Protein AF-A0A356QRN6-F1 (afdb_monomer)

Mean predicted aligned error: 5.05 Å

Structure (mmCIF, N/CA/C/O backbone):
data_AF-A0A356QRN6-F1
#
_entry.id   AF-A0A356QRN6-F1
#
loop_
_atom_site.group_PDB
_atom_site.id
_atom_site.type_symbol
_atom_site.label_atom_id
_atom_site.label_alt_id
_atom_site.label_comp_id
_atom_site.label_asym_id
_atom_site.label_entity_id
_atom_site.label_seq_id
_atom_site.pdbx_PDB_ins_code
_atom_site.Cartn_x
_atom_site.Cartn_y
_atom_site.Cartn_z
_atom_site.occupancy
_atom_site.B_iso_or_equiv
_atom_site.auth_seq_id
_atom_site.auth_comp_id
_atom_site.auth_asym_id
_atom_site.auth_atom_id
_atom_site.pdbx_PDB_model_num
ATOM 1 N N . PRO A 1 1 ? -21.568 10.789 28.046 1.00 86.19 1 PRO A N 1
ATOM 2 C CA . PRO A 1 1 ? -20.569 9.789 27.615 1.00 86.19 1 PRO A CA 1
ATOM 3 C C . PRO A 1 1 ? -20.318 9.972 26.121 1.00 86.19 1 PRO A C 1
ATOM 5 O O . PRO A 1 1 ? -21.245 10.396 25.433 1.00 86.19 1 PRO A O 1
ATOM 8 N N . GLU A 1 2 ? -19.099 9.725 25.653 1.00 78.06 2 GLU A N 1
ATOM 9 C CA . GLU A 1 2 ? -18.840 9.494 24.225 1.00 78.06 2 GLU A CA 1
ATOM 10 C C . GLU A 1 2 ? -19.617 8.238 23.797 1.00 78.06 2 GLU A C 1
ATOM 12 O O . GLU A 1 2 ? -19.832 7.351 24.628 1.00 78.06 2 GLU A O 1
ATOM 17 N N . ASP A 1 3 ? -20.166 8.237 22.582 1.00 87.19 3 ASP A N 1
ATOM 18 C CA . ASP A 1 3 ? -21.052 7.175 22.077 1.00 87.19 3 ASP A CA 1
ATOM 19 C C . ASP A 1 3 ? -22.287 6.856 22.933 1.00 87.19 3 ASP A C 1
ATOM 21 O O . ASP A 1 3 ? -22.761 5.722 23.023 1.00 87.19 3 ASP A O 1
ATOM 25 N N . ASP A 1 4 ? -22.871 7.873 23.570 1.00 92.19 4 ASP A N 1
ATOM 26 C CA . ASP A 1 4 ? -24.126 7.681 24.291 1.00 92.19 4 ASP A CA 1
ATOM 27 C C . ASP A 1 4 ? -25.276 7.361 23.321 1.00 92.19 4 ASP A C 1
ATOM 29 O O . ASP A 1 4 ? -25.608 8.164 22.448 1.00 92.19 4 ASP A O 1
ATOM 33 N N . ALA A 1 5 ? -25.955 6.230 23.531 1.00 88.19 5 ALA A N 1
ATOM 34 C CA . ALA A 1 5 ? -27.089 5.785 22.715 1.00 88.19 5 ALA A CA 1
ATOM 35 C C . ALA A 1 5 ? -28.264 6.786 22.656 1.00 88.19 5 ALA A C 1
ATOM 37 O O . ALA A 1 5 ? -29.138 6.671 21.798 1.00 88.19 5 ALA A O 1
ATOM 38 N N . ARG A 1 6 ? -28.318 7.769 23.567 1.00 95.31 6 ARG A N 1
ATOM 39 C CA . ARG A 1 6 ? -29.317 8.851 23.560 1.00 95.31 6 ARG A CA 1
ATOM 40 C C . ARG A 1 6 ? -28.957 9.989 22.607 1.00 95.31 6 ARG A C 1
ATOM 42 O O . ARG A 1 6 ? -29.824 10.805 22.299 1.00 95.31 6 ARG A O 1
ATOM 49 N N . ASN A 1 7 ? -27.702 10.082 22.175 1.00 95.50 7 ASN A N 1
ATOM 50 C CA . ASN A 1 7 ? -27.271 11.055 21.185 1.00 95.50 7 ASN A CA 1
ATOM 51 C C . ASN A 1 7 ? -27.547 10.491 19.778 1.00 95.50 7 ASN A C 1
ATOM 53 O O . ASN A 1 7 ? -26.916 9.509 19.393 1.00 95.50 7 ASN A O 1
ATOM 57 N N . PRO A 1 8 ? -28.444 11.102 18.982 1.00 91.62 8 PRO A N 1
ATOM 58 C CA . PRO A 1 8 ? -28.794 10.594 17.655 1.00 91.62 8 PRO A CA 1
ATOM 59 C C . PRO A 1 8 ? -27.640 10.663 16.642 1.00 91.62 8 PRO A C 1
ATOM 61 O O . PRO A 1 8 ? -27.729 10.045 15.584 1.00 91.62 8 PRO A O 1
ATOM 64 N N . ALA A 1 9 ? -26.569 11.405 16.940 1.00 94.94 9 ALA A N 1
ATOM 65 C CA . ALA A 1 9 ? -25.419 11.545 16.051 1.00 94.94 9 ALA A CA 1
ATOM 66 C C . ALA A 1 9 ? -24.443 10.357 16.106 1.00 94.94 9 ALA A C 1
ATOM 68 O O . ALA A 1 9 ? -23.653 10.201 15.185 1.00 94.94 9 ALA A O 1
ATOM 69 N N . THR A 1 10 ? -24.508 9.497 17.125 1.00 92.75 10 THR A N 1
ATOM 70 C CA . THR A 1 10 ? -23.541 8.394 17.318 1.00 92.75 10 THR A CA 1
ATOM 71 C C . THR A 1 10 ? -23.602 7.352 16.207 1.00 92.75 10 THR A C 1
ATOM 73 O O . THR A 1 10 ? -22.583 6.789 15.822 1.00 92.75 10 THR A O 1
ATOM 76 N N . ILE A 1 11 ? -24.780 7.133 15.616 1.00 92.81 11 ILE A N 1
ATOM 77 C CA . ILE A 1 11 ? -24.913 6.268 14.437 1.00 92.81 11 ILE A CA 1
ATOM 78 C C . ILE A 1 11 ? -24.182 6.886 13.241 1.00 92.81 11 ILE A C 1
ATOM 80 O O . ILE A 1 11 ? -23.510 6.174 12.503 1.00 92.81 11 ILE A O 1
ATOM 84 N N . ALA A 1 12 ? -24.310 8.199 13.041 1.00 95.94 12 ALA A N 1
ATOM 85 C CA . ALA A 1 12 ? -23.642 8.883 11.939 1.00 95.94 12 ALA A CA 1
ATOM 86 C C . ALA A 1 12 ? -22.120 8.926 12.130 1.00 95.94 12 ALA A C 1
ATOM 88 O O . ALA A 1 12 ? -21.405 8.813 11.144 1.00 95.94 12 ALA A O 1
ATOM 89 N N . ASP A 1 13 ? -21.654 9.032 13.373 1.00 95.75 13 ASP A N 1
ATOM 90 C CA . ASP A 1 13 ? -20.237 9.004 13.745 1.00 95.75 13 ASP A CA 1
ATOM 91 C C . ASP A 1 13 ? -19.600 7.646 13.415 1.00 95.75 13 ASP A C 1
ATOM 93 O O . ASP A 1 13 ? -18.728 7.557 12.559 1.00 95.75 13 ASP A O 1
ATOM 97 N N . ASN A 1 14 ? -20.182 6.555 13.923 1.00 94.12 14 ASN A N 1
ATOM 98 C CA . ASN A 1 14 ? -19.717 5.193 13.636 1.00 94.12 14 ASN A CA 1
ATOM 99 C C . ASN A 1 14 ? -19.820 4.822 12.140 1.00 94.12 14 ASN A C 1
ATOM 101 O O . ASN A 1 14 ? -19.034 4.024 11.621 1.00 94.12 14 ASN A O 1
ATOM 105 N N . VAL A 1 15 ? -20.809 5.365 11.416 1.00 96.75 15 VAL A N 1
ATOM 106 C CA . VAL A 1 15 ? -20.863 5.241 9.948 1.00 96.75 15 VAL A CA 1
ATOM 107 C C . VAL A 1 15 ? -19.740 6.056 9.305 1.00 96.75 15 VAL A C 1
ATOM 109 O O . VAL A 1 15 ? -19.106 5.573 8.369 1.00 96.75 15 VAL A O 1
ATOM 112 N N . GLY A 1 16 ? -19.485 7.261 9.811 1.00 96.81 16 GLY A N 1
ATOM 113 C CA . GLY A 1 16 ? -18.403 8.147 9.400 1.00 96.81 16 GLY A CA 1
ATOM 114 C C . GLY A 1 16 ? -17.037 7.478 9.487 1.00 96.81 16 GLY A C 1
ATOM 115 O O . GLY A 1 16 ? -16.330 7.486 8.486 1.00 96.81 16 GLY A O 1
ATOM 116 N N . ASP A 1 17 ? -16.719 6.806 10.592 1.00 96.62 17 ASP A N 1
ATOM 117 C CA . ASP A 1 17 ? -15.441 6.100 10.776 1.00 96.62 17 ASP A CA 1
ATOM 118 C C . ASP A 1 17 ? -15.223 5.019 9.706 1.00 96.62 17 ASP A C 1
ATOM 120 O O . ASP A 1 17 ? -14.155 4.88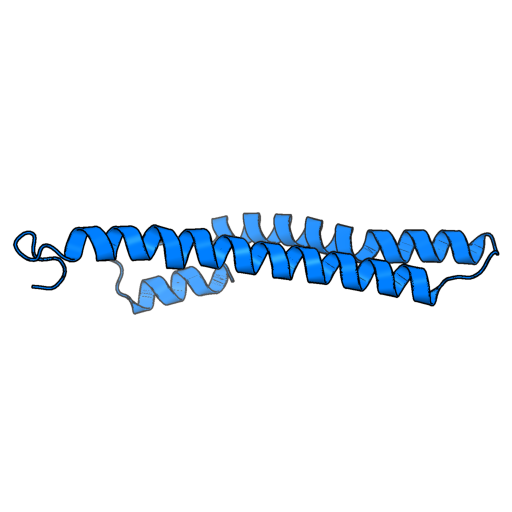4 9.113 1.00 96.62 17 ASP A O 1
ATOM 124 N N . ASN A 1 18 ? -16.267 4.260 9.371 1.00 95.94 18 ASN A N 1
ATOM 125 C CA . ASN A 1 18 ? -16.156 3.236 8.332 1.00 95.94 18 ASN A CA 1
ATOM 126 C C . ASN A 1 18 ? -16.061 3.842 6.919 1.00 95.94 18 ASN A C 1
ATOM 128 O O . ASN A 1 18 ? -15.340 3.333 6.059 1.00 95.94 18 ASN A O 1
ATOM 132 N N . VAL A 1 19 ? -16.804 4.916 6.647 1.00 96.62 19 VAL A N 1
ATOM 133 C CA . VAL A 1 19 ? -16.853 5.533 5.312 1.00 96.62 19 VAL A CA 1
ATOM 134 C C . VAL A 1 19 ? -15.611 6.385 5.037 1.00 96.62 19 VAL A C 1
ATOM 136 O O . VAL A 1 19 ? -15.056 6.323 3.943 1.00 96.62 19 VAL A O 1
ATOM 139 N N . GLY A 1 20 ? -15.175 7.177 6.009 1.00 94.81 20 GLY A N 1
ATOM 140 C CA . GLY A 1 20 ? -14.012 8.050 5.909 1.00 94.81 20 GLY A CA 1
ATOM 141 C C . GLY A 1 20 ? -12.721 7.284 6.150 1.00 94.81 20 GLY A C 1
ATOM 142 O O . GLY A 1 20 ? -11.917 7.119 5.229 1.00 94.81 20 GLY A O 1
ATOM 143 N N . ASP A 1 21 ? -12.548 6.779 7.368 1.00 95.06 21 ASP A N 1
ATOM 144 C CA . ASP A 1 21 ? -11.250 6.276 7.821 1.00 95.06 21 ASP A CA 1
ATOM 145 C C . ASP A 1 21 ? -10.902 4.924 7.203 1.00 95.06 21 ASP A C 1
ATOM 147 O O . ASP A 1 21 ? -9.730 4.650 6.964 1.00 95.06 21 ASP A O 1
ATOM 151 N N . VAL A 1 22 ? -11.894 4.083 6.889 1.00 93.44 22 VAL A N 1
ATOM 152 C CA .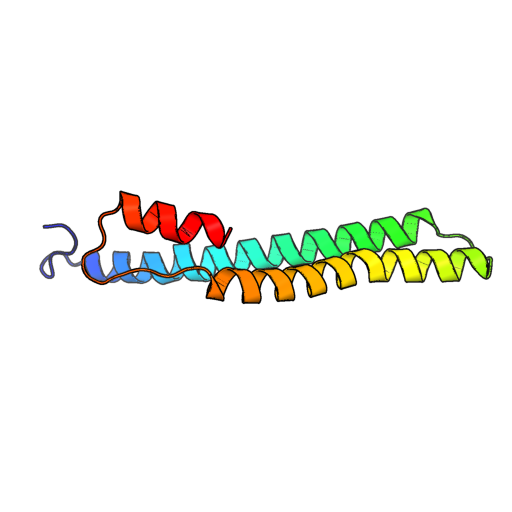 VAL A 1 22 ? -11.637 2.786 6.242 1.00 93.44 22 VAL A CA 1
ATOM 153 C C . VAL A 1 22 ? -11.744 2.890 4.723 1.00 93.44 22 VAL A C 1
ATOM 155 O O . VAL A 1 22 ? -10.763 2.651 4.015 1.00 93.44 22 VAL A O 1
ATOM 158 N N . ALA A 1 23 ? -12.920 3.232 4.189 1.00 95.62 23 ALA A N 1
ATOM 159 C CA . ALA A 1 23 ? -13.122 3.220 2.739 1.00 95.62 23 ALA A CA 1
ATOM 160 C C . ALA A 1 23 ? -12.354 4.348 2.029 1.00 95.62 23 ALA A C 1
ATOM 162 O O . ALA A 1 23 ? -11.730 4.102 0.994 1.00 95.62 23 ALA A O 1
ATOM 163 N N . GLY A 1 24 ? -12.358 5.558 2.596 1.00 96.50 24 GLY A N 1
ATOM 164 C CA . GLY A 1 24 ? -11.631 6.705 2.054 1.00 96.50 24 GLY A CA 1
ATOM 165 C C . GLY A 1 24 ? -10.119 6.497 2.070 1.00 96.50 24 GLY A C 1
ATOM 166 O O . GLY A 1 24 ? -9.484 6.567 1.017 1.00 96.50 24 GLY A O 1
ATOM 167 N N . MET A 1 25 ? -9.548 6.160 3.231 1.00 96.81 25 MET A N 1
ATOM 168 C CA . MET A 1 25 ? -8.107 5.890 3.350 1.00 96.81 25 MET A CA 1
ATOM 169 C C . MET A 1 25 ? -7.668 4.716 2.464 1.00 96.81 25 MET A C 1
ATOM 171 O O . MET A 1 25 ? -6.613 4.775 1.835 1.00 96.81 25 MET A O 1
ATOM 175 N N . GLY A 1 26 ? -8.479 3.655 2.370 1.00 94.81 26 GLY A N 1
ATOM 176 C CA . GLY A 1 26 ? 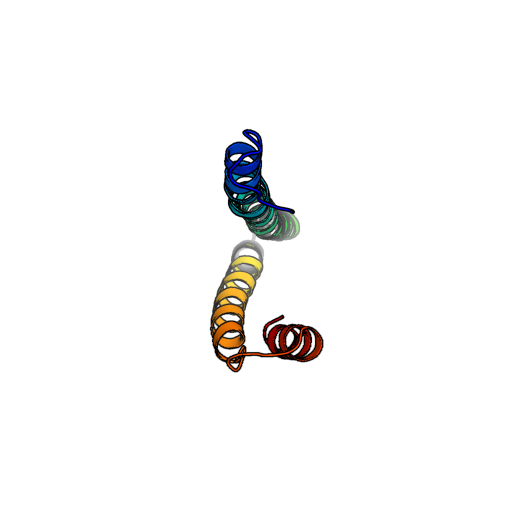-8.187 2.513 1.505 1.00 94.81 26 GLY A CA 1
ATOM 177 C C . GLY A 1 26 ? -8.088 2.895 0.024 1.00 94.81 26 GLY A C 1
ATOM 178 O O . GLY A 1 26 ? -7.169 2.450 -0.665 1.00 94.81 26 GLY A O 1
ATOM 179 N N . ALA A 1 27 ? -9.001 3.742 -0.461 1.00 96.88 27 ALA A N 1
ATOM 180 C CA . ALA A 1 27 ? -8.977 4.237 -1.836 1.00 96.88 27 ALA A CA 1
ATOM 181 C C . ALA A 1 27 ? -7.777 5.161 -2.104 1.00 96.88 27 ALA A C 1
ATOM 183 O O . ALA A 1 27 ? -7.104 4.996 -3.121 1.00 96.88 27 ALA A O 1
ATOM 184 N N . ASP A 1 28 ? -7.477 6.072 -1.175 1.00 97.31 28 ASP A N 1
ATOM 185 C CA . ASP A 1 28 ? -6.343 7.002 -1.266 1.00 97.31 28 ASP A CA 1
ATOM 186 C C . ASP A 1 28 ? -4.995 6.258 -1.344 1.00 97.31 28 ASP A C 1
ATOM 188 O O . ASP A 1 28 ? -4.165 6.493 -2.231 1.00 97.31 28 ASP A O 1
ATOM 192 N N . LEU A 1 29 ? -4.808 5.256 -0.476 1.00 95.88 29 LEU A N 1
ATOM 193 C CA . LEU A 1 29 ? -3.616 4.409 -0.494 1.00 95.88 29 LEU A CA 1
ATOM 194 C C . LEU A 1 29 ? -3.506 3.582 -1.778 1.00 95.88 29 LEU A C 1
ATOM 196 O O . LEU A 1 29 ? -2.405 3.442 -2.314 1.00 95.88 29 LEU A O 1
ATOM 200 N N . TYR A 1 30 ? -4.617 3.043 -2.288 1.00 96.00 30 TYR A N 1
ATOM 201 C CA . TYR A 1 30 ? -4.616 2.290 -3.543 1.00 96.00 30 TYR A CA 1
ATOM 202 C C . TYR A 1 30 ? -4.214 3.171 -4.732 1.00 96.00 30 TYR A C 1
ATOM 204 O O . TYR A 1 30 ? -3.352 2.774 -5.522 1.00 96.00 30 TYR A O 1
ATOM 212 N N . GLU A 1 31 ? -4.787 4.372 -4.846 1.00 97.69 31 GLU A N 1
ATOM 213 C CA . GLU A 1 31 ? -4.459 5.310 -5.922 1.00 97.69 31 GLU A CA 1
ATOM 214 C C . GLU A 1 31 ? -2.981 5.714 -5.873 1.00 97.69 31 GLU A C 1
ATOM 216 O O . GLU A 1 31 ? -2.279 5.612 -6.882 1.00 97.69 31 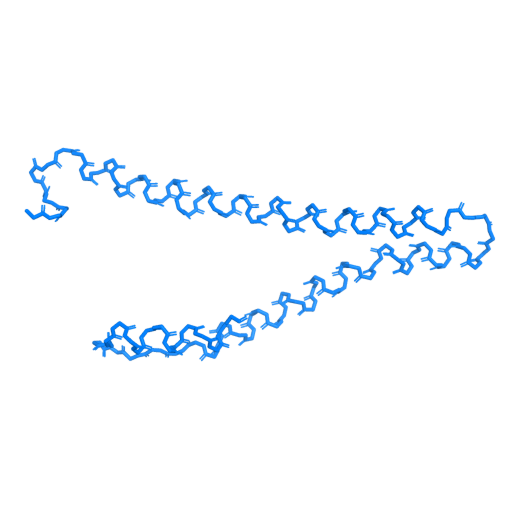GLU A O 1
ATOM 221 N N . SER A 1 32 ? -2.478 6.078 -4.691 1.00 97.50 32 SER A N 1
ATOM 222 C CA . SER A 1 32 ? -1.068 6.428 -4.494 1.00 97.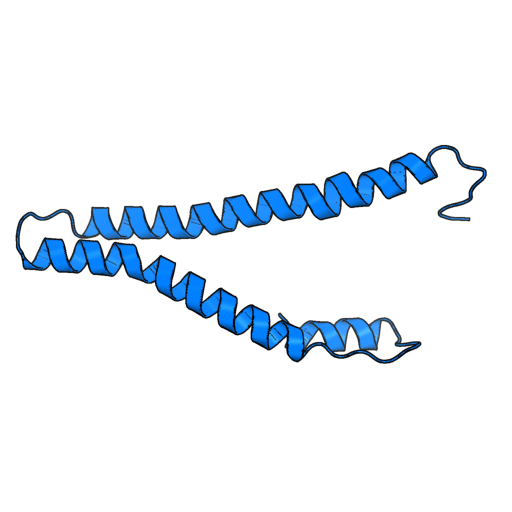50 32 SER A CA 1
ATOM 223 C C . SER A 1 32 ? -0.127 5.259 -4.817 1.00 97.50 32 SER A C 1
ATOM 225 O O . SER A 1 32 ? 0.893 5.437 -5.494 1.00 97.50 32 SER A O 1
ATOM 227 N N . TYR A 1 33 ? -0.476 4.040 -4.393 1.00 97.00 33 TYR A N 1
ATOM 228 C CA . TYR A 1 33 ? 0.316 2.838 -4.651 1.00 97.00 33 TYR A CA 1
ATOM 229 C C . TYR A 1 33 ? 0.385 2.514 -6.148 1.00 97.00 33 TYR A C 1
ATOM 231 O O . TYR A 1 33 ? 1.480 2.437 -6.712 1.00 97.00 33 TYR A O 1
ATOM 239 N N . CYS A 1 34 ? -0.763 2.407 -6.824 1.00 97.25 34 CYS A N 1
ATOM 240 C CA . CYS A 1 34 ? -0.819 2.162 -8.265 1.00 97.25 34 CYS A CA 1
ATOM 241 C C . CYS A 1 34 ? -0.148 3.285 -9.063 1.00 97.25 34 CYS A C 1
ATOM 243 O O . CYS A 1 34 ? 0.622 3.006 -9.985 1.00 97.25 34 CYS A O 1
ATOM 245 N N . GLY A 1 35 ? -0.396 4.542 -8.688 1.00 98.06 35 GLY A N 1
ATOM 246 C CA . GLY A 1 35 ? 0.193 5.715 -9.322 1.00 98.06 35 GLY A CA 1
ATOM 247 C C . GLY A 1 35 ? 1.719 5.688 -9.273 1.00 98.06 35 GLY A C 1
ATOM 248 O O . GLY A 1 35 ? 2.365 5.868 -10.304 1.00 98.06 35 GLY A O 1
ATOM 249 N N . SER A 1 36 ? 2.307 5.380 -8.113 1.00 97.88 36 SER A N 1
ATOM 250 C CA . SER A 1 36 ? 3.767 5.311 -7.955 1.00 97.88 36 SER A CA 1
ATOM 251 C C . SER A 1 36 ? 4.418 4.236 -8.840 1.00 97.88 36 SER A C 1
ATOM 253 O O . SER A 1 36 ? 5.443 4.493 -9.482 1.00 97.88 36 SER A O 1
ATOM 255 N N . ILE A 1 37 ? 3.799 3.054 -8.940 1.00 98.19 37 ILE A N 1
ATOM 256 C CA . ILE A 1 37 ? 4.297 1.934 -9.749 1.00 98.19 37 ILE A CA 1
ATOM 257 C C . ILE A 1 37 ? 4.213 2.285 -11.233 1.00 98.19 37 ILE A C 1
ATOM 259 O O . ILE A 1 37 ? 5.204 2.162 -11.954 1.00 98.19 37 ILE A O 1
ATOM 263 N N . LEU A 1 38 ? 3.046 2.752 -11.688 1.00 98.06 38 LEU A N 1
ATOM 264 C CA . LEU A 1 38 ? 2.805 3.073 -13.093 1.00 98.06 38 LEU A CA 1
ATOM 265 C C . LEU A 1 38 ? 3.649 4.261 -13.561 1.00 98.06 38 LEU A C 1
ATOM 267 O O . LEU A 1 38 ? 4.224 4.199 -14.646 1.00 98.06 38 LEU A O 1
ATOM 271 N N . ALA A 1 39 ? 3.778 5.310 -12.745 1.00 98.19 39 ALA A N 1
ATOM 272 C CA . ALA A 1 39 ? 4.617 6.462 -13.064 1.00 98.19 39 ALA A CA 1
ATOM 273 C C . ALA A 1 39 ? 6.090 6.058 -13.203 1.00 98.19 39 ALA A C 1
ATOM 275 O O . ALA A 1 39 ? 6.745 6.435 -14.175 1.00 98.19 39 ALA A O 1
ATOM 276 N N . THR A 1 40 ? 6.597 5.238 -12.277 1.00 97.88 40 THR A N 1
ATOM 277 C CA . THR A 1 40 ? 7.974 4.728 -12.336 1.00 97.88 40 THR A CA 1
ATOM 278 C C . THR A 1 40 ? 8.190 3.848 -13.567 1.00 97.88 40 THR A C 1
ATOM 280 O O . THR A 1 40 ? 9.191 4.000 -14.264 1.00 97.88 40 THR A O 1
ATOM 283 N N . ALA A 1 41 ? 7.239 2.962 -13.873 1.00 97.88 41 ALA A N 1
ATOM 284 C CA . ALA A 1 41 ? 7.309 2.074 -15.028 1.00 97.88 41 ALA A CA 1
ATOM 285 C C . ALA A 1 41 ? 7.296 2.862 -16.351 1.00 97.88 41 ALA A C 1
ATOM 287 O O . ALA A 1 41 ? 8.123 2.619 -17.231 1.00 97.88 41 ALA A O 1
ATOM 288 N N . ALA A 1 42 ? 6.407 3.853 -16.472 1.00 97.50 42 ALA A N 1
ATOM 289 C CA . ALA A 1 42 ? 6.326 4.729 -17.638 1.00 97.50 42 ALA A CA 1
ATOM 290 C C . ALA A 1 42 ? 7.608 5.553 -17.827 1.00 97.50 42 ALA A C 1
ATOM 292 O O . ALA A 1 42 ? 8.137 5.622 -18.938 1.00 97.50 42 ALA A O 1
ATOM 293 N N . LEU A 1 43 ? 8.143 6.130 -16.744 1.00 97.44 43 LEU A N 1
ATOM 294 C CA . LEU A 1 43 ? 9.411 6.860 -16.769 1.00 97.44 43 LEU A CA 1
ATOM 295 C C . LEU A 1 43 ? 10.572 5.950 -17.195 1.00 97.44 43 LEU A C 1
ATOM 297 O O . LEU A 1 43 ? 11.397 6.351 -18.014 1.00 97.44 43 LEU A O 1
ATOM 301 N N . GLY A 1 44 ? 10.605 4.719 -16.680 1.00 96.25 44 GLY A N 1
ATOM 302 C CA . GLY A 1 44 ? 11.591 3.707 -17.041 1.00 96.25 44 GLY A CA 1
ATOM 303 C C . GLY A 1 44 ? 11.581 3.385 -18.534 1.00 96.25 44 GLY A C 1
ATOM 304 O O . GLY A 1 44 ? 12.624 3.435 -19.179 1.00 96.25 44 GLY A O 1
ATOM 305 N N . VAL A 1 45 ? 10.406 3.129 -19.114 1.00 96.12 45 VAL A N 1
ATOM 306 C CA . VAL A 1 45 ? 10.270 2.892 -20.562 1.00 96.12 45 VAL A CA 1
ATOM 307 C C . VAL A 1 45 ? 10.699 4.119 -21.371 1.00 96.12 45 VAL A C 1
ATOM 309 O O . VAL A 1 45 ? 11.446 3.986 -22.341 1.00 96.12 45 VAL A O 1
ATOM 312 N N . ALA A 1 46 ? 10.280 5.320 -20.963 1.00 95.75 46 ALA A N 1
ATOM 313 C CA . ALA A 1 46 ? 10.628 6.558 -21.659 1.00 95.75 46 ALA A CA 1
ATOM 314 C C . ALA A 1 46 ? 12.146 6.815 -21.683 1.00 95.75 46 ALA A C 1
ATOM 316 O O . ALA A 1 46 ? 12.681 7.255 -22.706 1.00 95.75 46 ALA A O 1
ATOM 317 N N . ALA A 1 47 ? 12.847 6.492 -20.591 1.00 95.12 47 ALA A N 1
ATOM 318 C CA . ALA A 1 47 ? 14.292 6.669 -20.464 1.00 95.12 47 ALA A CA 1
ATOM 319 C C . ALA A 1 47 ? 15.106 5.799 -21.444 1.00 95.12 47 ALA A C 1
ATOM 321 O O . ALA A 1 47 ? 16.224 6.168 -21.799 1.00 95.12 47 ALA A O 1
ATOM 322 N N . PHE A 1 48 ? 14.541 4.680 -21.913 1.00 93.56 48 PHE A N 1
ATOM 323 C CA . PHE A 1 48 ? 15.192 3.728 -22.821 1.00 93.56 48 PHE A CA 1
ATOM 324 C C . PHE A 1 48 ? 14.516 3.640 -24.197 1.00 93.56 48 PHE A C 1
ATOM 326 O O . PHE A 1 48 ? 14.615 2.613 -24.858 1.00 93.56 48 PHE A O 1
ATOM 333 N N . SER A 1 49 ? 13.844 4.701 -24.654 1.00 88.56 49 SER A N 1
ATOM 334 C CA . SER A 1 49 ? 12.985 4.764 -25.860 1.00 88.56 49 SER A CA 1
ATOM 335 C C . SER A 1 49 ? 13.657 4.528 -27.236 1.00 88.56 49 SER A C 1
ATOM 337 O O . SER A 1 49 ? 13.096 4.880 -28.274 1.00 88.56 49 SER A O 1
ATOM 339 N N . GLY A 1 50 ? 14.843 3.918 -27.282 1.00 88.94 50 GLY A N 1
ATOM 340 C CA . GLY A 1 50 ? 15.534 3.545 -28.517 1.00 88.94 50 GLY A CA 1
ATOM 341 C C . GLY A 1 50 ? 14.912 2.349 -29.255 1.00 88.94 50 GLY A C 1
ATOM 342 O O . GLY A 1 50 ? 14.003 1.680 -28.762 1.00 88.94 50 GLY A O 1
ATOM 343 N N . VAL A 1 51 ? 15.417 2.091 -30.467 1.00 85.94 51 VAL A N 1
ATOM 344 C CA . VAL A 1 51 ? 14.895 1.075 -31.408 1.00 85.94 51 VAL A CA 1
ATOM 345 C C . VAL A 1 51 ? 15.815 -0.141 -31.561 1.00 85.94 51 VAL A C 1
ATOM 347 O O . VAL A 1 51 ? 15.538 -1.028 -32.363 1.00 85.94 51 VAL A O 1
ATOM 350 N N . SER A 1 52 ? 16.925 -0.189 -30.822 1.00 92.06 52 SER A N 1
ATOM 351 C CA . SER A 1 52 ? 17.847 -1.326 -30.857 1.00 92.06 52 SER A CA 1
ATOM 352 C C . SER A 1 52 ? 17.305 -2.484 -30.014 1.00 92.06 52 SER A C 1
ATOM 354 O O . SER A 1 52 ? 16.620 -2.259 -29.018 1.00 92.06 52 SER A O 1
ATOM 356 N N . ASP A 1 53 ? 17.717 -3.722 -30.304 1.00 88.62 53 ASP A N 1
ATOM 357 C CA . ASP A 1 53 ? 17.347 -4.891 -29.481 1.00 88.62 53 ASP A CA 1
ATOM 358 C C . ASP A 1 53 ? 17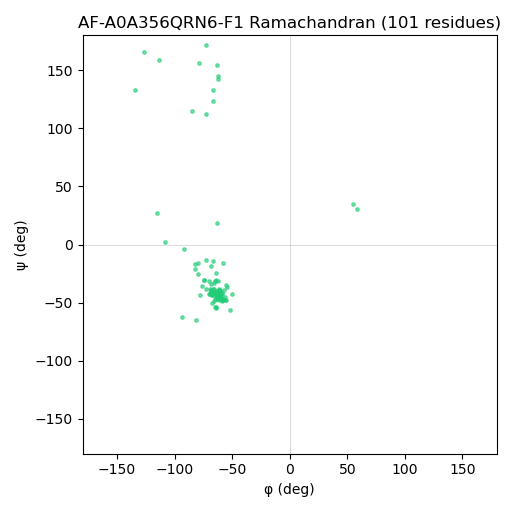.722 -4.716 -27.995 1.00 88.62 53 ASP A C 1
ATOM 360 O O . ASP A 1 53 ? 17.000 -5.143 -27.093 1.00 88.62 53 ASP A O 1
ATOM 364 N N . LYS A 1 54 ? 18.849 -4.039 -27.727 1.00 90.25 54 LYS A N 1
ATOM 365 C CA . LYS A 1 54 ? 19.291 -3.699 -26.364 1.00 90.25 54 LYS A CA 1
ATOM 366 C C . LYS A 1 54 ? 18.352 -2.709 -25.671 1.00 90.25 54 LYS A C 1
ATOM 368 O O . LYS A 1 54 ? 18.112 -2.853 -24.475 1.00 90.25 54 LYS A O 1
ATOM 373 N N . ASP A 1 55 ? 17.823 -1.740 -26.412 1.00 90.94 55 ASP A N 1
ATOM 374 C CA . ASP A 1 55 ? 16.907 -0.725 -25.888 1.00 90.94 55 ASP A CA 1
ATOM 375 C C . ASP A 1 55 ? 15.570 -1.373 -25.523 1.00 90.94 55 ASP A C 1
ATOM 377 O O . ASP A 1 55 ? 15.053 -1.149 -24.432 1.00 90.94 55 ASP A O 1
ATOM 381 N N . TYR A 1 56 ? 15.071 -2.278 -26.372 1.00 92.62 56 TYR A N 1
ATOM 382 C CA . TYR A 1 56 ? 13.856 -3.046 -26.098 1.00 92.62 56 TYR A CA 1
ATOM 383 C C . TYR A 1 56 ? 13.975 -3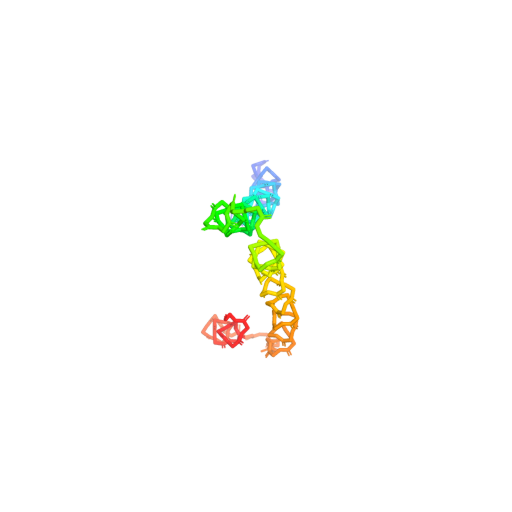.887 -24.818 1.00 92.62 56 TYR A C 1
ATOM 385 O O . TYR A 1 56 ? 13.090 -3.862 -23.959 1.00 92.62 56 TYR A O 1
ATOM 393 N N . PHE A 1 57 ? 15.099 -4.587 -24.638 1.00 94.19 57 PHE A N 1
ATOM 394 C CA . PHE A 1 57 ? 15.353 -5.344 -23.410 1.00 94.19 57 PHE A CA 1
ATOM 395 C C . PHE A 1 57 ? 15.393 -4.443 -22.162 1.00 94.19 57 PHE A C 1
ATOM 397 O O . PHE A 1 57 ? 14.852 -4.803 -21.111 1.00 94.19 57 PHE A O 1
ATOM 404 N N . MET A 1 58 ? 16.004 -3.259 -22.267 1.00 95.31 58 MET A N 1
ATOM 405 C CA . MET A 1 58 ? 16.060 -2.285 -21.172 1.00 95.31 58 MET A CA 1
ATOM 406 C C . MET A 1 58 ? 14.692 -1.680 -20.851 1.00 95.31 58 MET A C 1
ATOM 408 O O . MET A 1 58 ? 14.356 -1.574 -19.674 1.00 95.31 58 MET A O 1
ATOM 412 N N . GLN A 1 59 ? 13.867 -1.376 -21.856 1.00 95.31 59 GLN A N 1
ATOM 413 C CA . GLN A 1 59 ? 12.490 -0.912 -21.656 1.00 95.31 59 GLN A CA 1
ATOM 414 C C . GLN A 1 59 ? 11.658 -1.939 -20.885 1.00 95.31 59 GLN A C 1
ATOM 416 O O . GLN A 1 59 ? 11.012 -1.589 -19.900 1.00 95.31 59 GLN A O 1
ATOM 421 N N . LEU A 1 60 ? 11.709 -3.215 -21.286 1.00 95.81 60 LEU A N 1
ATOM 422 C CA . LEU A 1 60 ? 11.008 -4.286 -20.574 1.00 95.81 60 LEU A CA 1
ATOM 423 C C . LEU A 1 60 ? 11.525 -4.445 -19.142 1.00 95.81 60 LEU A C 1
ATOM 425 O O . LEU A 1 60 ? 10.732 -4.556 -18.209 1.00 95.81 60 LEU A O 1
ATOM 429 N N . SER A 1 61 ? 12.845 -4.414 -18.950 1.00 96.00 61 SER A N 1
ATOM 430 C CA . SER A 1 61 ? 13.436 -4.511 -17.611 1.00 96.00 61 SER A CA 1
ATOM 431 C C . SER A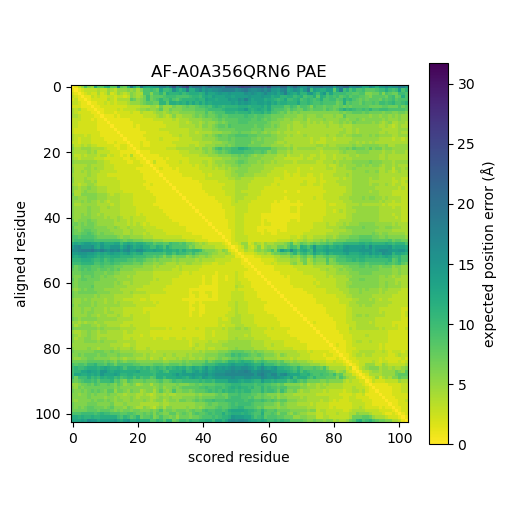 1 61 ? 12.974 -3.359 -16.712 1.00 96.00 61 SER A C 1
ATOM 433 O O . SER A 1 61 ? 12.574 -3.590 -15.572 1.00 96.00 61 SER A O 1
ATOM 435 N N . ALA A 1 62 ? 12.970 -2.128 -17.231 1.00 96.50 62 ALA A N 1
ATOM 436 C CA . ALA A 1 62 ? 12.547 -0.937 -16.500 1.00 96.50 62 ALA A CA 1
ATOM 437 C C . ALA A 1 62 ? 11.031 -0.903 -16.229 1.00 96.50 62 ALA A C 1
ATOM 439 O O . ALA A 1 62 ? 10.614 -0.402 -15.188 1.00 96.50 62 ALA A O 1
ATOM 440 N N . LEU A 1 63 ? 10.218 -1.478 -17.121 1.00 97.00 63 LEU A N 1
ATOM 441 C CA . LEU A 1 63 ? 8.777 -1.657 -16.932 1.00 97.00 63 LEU A CA 1
ATOM 442 C C . LEU A 1 63 ? 8.476 -2.628 -15.780 1.00 97.00 63 LEU A C 1
ATOM 444 O O . LEU A 1 63 ? 7.654 -2.334 -14.914 1.00 97.00 63 LEU A O 1
ATOM 448 N N . PHE A 1 64 ? 9.133 -3.792 -15.767 1.00 97.56 64 PHE A N 1
ATOM 449 C CA . PHE A 1 64 ? 8.854 -4.844 -14.785 1.00 97.56 64 PHE A CA 1
ATOM 450 C C . PHE A 1 64 ? 9.494 -4.597 -13.420 1.00 97.56 64 PHE A C 1
ATOM 452 O O . PHE A 1 64 ? 8.970 -5.082 -12.418 1.00 97.56 64 PHE A O 1
ATOM 459 N N . LEU A 1 65 ? 10.592 -3.843 -13.347 1.00 97.38 65 LEU A N 1
ATOM 460 C CA . LEU A 1 65 ? 11.300 -3.581 -12.094 1.00 97.38 65 LEU A CA 1
ATOM 461 C C . LEU A 1 65 ? 10.390 -3.049 -10.961 1.00 97.38 65 LEU A C 1
ATOM 463 O O . LEU A 1 65 ? 10.345 -3.698 -9.914 1.00 97.38 65 LEU A O 1
ATOM 467 N N . PRO A 1 66 ? 9.637 -1.940 -11.118 1.00 97.75 66 PRO A N 1
ATOM 468 C CA . PRO A 1 66 ? 8.771 -1.440 -10.047 1.00 97.75 66 PRO A CA 1
ATOM 469 C C . PRO A 1 66 ? 7.635 -2.413 -9.696 1.00 97.75 66 PRO A C 1
ATOM 471 O O . PRO A 1 66 ? 7.248 -2.498 -8.534 1.00 97.75 66 PRO A O 1
ATOM 474 N N . ILE A 1 67 ? 7.144 -3.199 -10.660 1.00 97.50 67 ILE A N 1
ATOM 475 C CA . ILE A 1 67 ? 6.100 -4.215 -10.437 1.00 97.50 67 ILE A CA 1
ATOM 476 C C . ILE A 1 67 ? 6.637 -5.359 -9.568 1.00 97.50 67 ILE A C 1
ATOM 478 O O . ILE A 1 67 ? 5.967 -5.810 -8.641 1.00 97.50 67 ILE A O 1
ATOM 482 N N . LEU A 1 68 ? 7.858 -5.824 -9.839 1.00 98.06 68 LEU A N 1
ATOM 483 C CA . LEU A 1 68 ? 8.495 -6.879 -9.052 1.00 98.06 68 LEU A CA 1
ATOM 484 C C . LEU A 1 68 ? 8.838 -6.405 -7.638 1.00 98.06 68 LEU A C 1
ATOM 486 O O . LEU A 1 68 ? 8.638 -7.155 -6.685 1.00 98.06 68 LEU A O 1
ATOM 490 N N . ILE A 1 69 ? 9.300 -5.159 -7.489 1.00 97.94 69 ILE A N 1
ATOM 491 C CA . ILE A 1 69 ? 9.528 -4.544 -6.173 1.00 97.94 69 ILE A CA 1
ATOM 492 C C . ILE A 1 69 ? 8.212 -4.469 -5.391 1.00 97.94 69 ILE A C 1
ATOM 494 O O . ILE A 1 69 ? 8.172 -4.868 -4.230 1.00 97.94 69 ILE A O 1
ATOM 498 N N . ALA A 1 70 ? 7.129 -4.025 -6.032 1.00 97.56 70 ALA A N 1
ATOM 499 C CA . ALA A 1 70 ? 5.799 -3.982 -5.435 1.00 97.56 70 ALA A CA 1
ATOM 500 C C . ALA A 1 70 ? 5.324 -5.374 -4.978 1.00 97.56 70 ALA A C 1
ATOM 502 O O . ALA A 1 70 ? 4.910 -5.537 -3.830 1.00 97.56 70 ALA A O 1
ATOM 503 N N . ALA A 1 71 ? 5.463 -6.396 -5.828 1.00 97.25 71 ALA A N 1
ATOM 504 C CA . ALA A 1 71 ? 5.098 -7.775 -5.501 1.00 97.25 71 ALA A CA 1
ATOM 505 C C . ALA A 1 71 ? 5.918 -8.347 -4.330 1.00 97.25 71 ALA A C 1
ATOM 507 O O . ALA A 1 71 ? 5.363 -8.984 -3.434 1.00 97.25 71 ALA A O 1
ATOM 508 N N . ALA A 1 72 ? 7.230 -8.092 -4.306 1.00 97.75 72 ALA A N 1
ATOM 509 C CA . ALA A 1 72 ? 8.084 -8.467 -3.183 1.00 97.75 72 ALA A CA 1
ATOM 510 C C . ALA A 1 72 ? 7.665 -7.741 -1.894 1.00 97.75 72 ALA A C 1
ATOM 512 O O . ALA A 1 72 ? 7.583 -8.366 -0.837 1.00 97.75 72 ALA A O 1
ATOM 513 N N . GLY A 1 73 ? 7.338 -6.449 -1.996 1.00 96.75 73 GLY A N 1
ATOM 514 C CA . GLY A 1 73 ? 6.811 -5.639 -0.900 1.00 96.75 73 GLY A CA 1
ATOM 515 C C . GLY A 1 73 ? 5.545 -6.239 -0.291 1.00 96.75 73 GLY A C 1
ATOM 516 O O . GLY A 1 73 ? 5.502 -6.423 0.918 1.00 96.75 73 GLY A O 1
ATOM 517 N N . ILE A 1 74 ? 4.572 -6.650 -1.114 1.00 96.12 74 ILE A N 1
ATOM 518 C CA . ILE A 1 74 ? 3.350 -7.331 -0.644 1.00 96.12 74 ILE A CA 1
ATOM 519 C C . ILE A 1 74 ? 3.701 -8.583 0.172 1.00 96.12 74 ILE A C 1
ATOM 521 O O . ILE A 1 74 ? 3.149 -8.791 1.252 1.00 96.12 74 ILE A O 1
ATOM 525 N N . GLY A 1 75 ? 4.641 -9.404 -0.307 1.00 96.31 75 GLY A N 1
ATOM 526 C CA . GLY A 1 75 ? 5.094 -10.590 0.423 1.00 96.31 75 GLY A CA 1
ATOM 527 C C . GLY A 1 75 ? 5.711 -10.256 1.787 1.00 96.31 75 GLY A C 1
ATOM 528 O O . GLY A 1 75 ? 5.388 -10.901 2.786 1.00 96.31 75 GLY A O 1
ATOM 529 N N . LEU A 1 76 ? 6.556 -9.222 1.845 1.00 95.94 76 LEU A N 1
ATOM 530 C CA . LEU A 1 76 ? 7.153 -8.742 3.094 1.00 95.94 76 LEU A CA 1
ATOM 531 C C . LEU A 1 76 ? 6.106 -8.147 4.045 1.00 95.94 76 LEU A C 1
ATOM 533 O O . LEU A 1 76 ? 6.181 -8.405 5.242 1.00 95.94 76 LEU A O 1
ATOM 537 N N . SER A 1 77 ? 5.104 -7.427 3.535 1.00 94.94 77 SER A N 1
ATOM 538 C CA . SER A 1 77 ? 3.998 -6.893 4.338 1.00 94.94 77 SER A CA 1
ATOM 539 C C . SER A 1 77 ? 3.160 -8.006 4.963 1.00 94.94 77 SER A C 1
ATOM 541 O O . SER A 1 77 ? 2.881 -7.962 6.158 1.00 94.94 77 SER A O 1
ATOM 543 N N . VAL A 1 78 ? 2.813 -9.048 4.197 1.00 94.56 78 VAL A N 1
ATOM 544 C CA . VAL A 1 78 ? 2.105 -10.225 4.735 1.00 94.56 78 VAL A CA 1
ATOM 545 C C . VAL A 1 78 ? 2.918 -10.884 5.850 1.00 94.56 78 VAL A C 1
ATOM 547 O O . VAL A 1 78 ? 2.369 -11.240 6.892 1.00 94.56 78 VAL A O 1
ATOM 550 N N . TRP A 1 79 ? 4.233 -11.008 5.663 1.00 94.44 79 TRP A N 1
ATOM 551 C CA . TRP A 1 79 ? 5.115 -11.545 6.694 1.00 94.44 79 TRP A CA 1
ATOM 552 C C . TRP A 1 79 ? 5.200 -10.642 7.936 1.00 94.44 79 TRP A C 1
ATOM 554 O O . TRP A 1 79 ? 5.152 -11.150 9.055 1.00 94.44 79 TRP A O 1
ATOM 564 N N . GLY A 1 80 ? 5.266 -9.319 7.760 1.00 94.19 80 GLY A N 1
ATOM 565 C CA . GLY A 1 80 ? 5.268 -8.339 8.851 1.00 94.19 80 GLY A CA 1
ATOM 566 C C . GLY A 1 80 ? 3.999 -8.399 9.705 1.00 94.19 80 GLY A C 1
ATOM 567 O O . GLY A 1 80 ? 4.088 -8.388 10.932 1.00 94.19 80 GLY A O 1
ATOM 568 N N . ILE A 1 81 ? 2.829 -8.589 9.082 1.00 93.75 81 ILE A N 1
ATOM 569 C CA . ILE A 1 81 ? 1.550 -8.754 9.796 1.00 93.75 81 ILE A CA 1
ATOM 570 C C . ILE A 1 81 ? 1.610 -9.932 10.781 1.00 93.75 81 ILE A C 1
ATOM 572 O O . ILE A 1 81 ? 1.118 -9.820 11.900 1.00 93.75 81 ILE A O 1
ATOM 576 N N . TRP A 1 82 ? 2.258 -11.046 10.425 1.00 92.31 82 TRP A N 1
ATOM 577 C CA . TRP A 1 82 ? 2.401 -12.196 11.332 1.00 92.31 82 TRP A CA 1
ATOM 578 C C . TRP A 1 82 ? 3.309 -11.943 12.543 1.00 92.31 82 TRP A C 1
ATOM 580 O O . TRP A 1 82 ? 3.242 -12.692 13.525 1.00 92.31 82 TRP A O 1
ATOM 590 N N . GLN A 1 83 ? 4.156 -10.916 12.492 1.00 93.06 83 GLN A N 1
ATOM 591 C CA . GLN A 1 83 ? 5.008 -10.528 13.616 1.00 93.06 83 GLN A CA 1
ATOM 592 C C . GLN A 1 83 ? 4.267 -9.668 14.642 1.00 93.06 83 GLN A C 1
ATOM 594 O O . GLN A 1 83 ? 4.674 -9.625 15.805 1.00 93.06 83 GLN A O 1
ATOM 599 N N . VAL A 1 84 ? 3.161 -9.030 14.249 1.00 93.25 84 VAL A N 1
ATOM 600 C CA . VAL A 1 84 ? 2.325 -8.241 15.156 1.00 93.25 84 VAL A CA 1
ATOM 601 C C . VAL A 1 84 ? 1.554 -9.184 16.077 1.00 93.25 84 VAL A C 1
ATOM 603 O O . VAL A 1 84 ? 0.678 -9.935 15.650 1.00 93.25 84 VAL A O 1
ATOM 606 N N . LYS A 1 85 ? 1.894 -9.160 17.370 1.00 89.69 85 LYS A N 1
ATOM 607 C CA . LYS A 1 85 ? 1.254 -9.977 18.410 1.00 89.69 85 LYS A CA 1
ATOM 608 C C . LYS A 1 85 ? 0.949 -9.129 19.635 1.00 89.69 85 LYS A C 1
ATOM 610 O O . LYS A 1 85 ? 1.815 -8.406 20.121 1.00 89.69 85 LYS A O 1
ATOM 615 N N . THR A 1 86 ? -0.265 -9.259 20.157 1.00 90.50 86 THR A N 1
ATOM 616 C CA . THR A 1 86 ? -0.739 -8.544 21.348 1.00 90.50 86 THR A CA 1
ATOM 617 C C . THR A 1 86 ? -1.284 -9.532 22.385 1.00 90.50 86 THR A C 1
ATOM 619 O O . THR A 1 86 ? -1.479 -10.711 22.091 1.00 90.50 86 THR A O 1
ATOM 622 N N . GLN A 1 87 ? -1.466 -9.064 23.620 1.00 87.69 87 GLN A N 1
ATOM 623 C CA . GLN A 1 87 ? -2.086 -9.817 24.716 1.00 87.69 87 GLN A CA 1
ATOM 624 C C . GLN A 1 87 ? -3.412 -9.145 25.093 1.00 87.69 87 GLN A C 1
ATOM 626 O O . GLN A 1 87 ? -3.604 -7.961 24.803 1.00 87.69 87 GLN A O 1
ATOM 631 N N . GLU A 1 88 ? -4.312 -9.888 25.733 1.00 85.62 88 GLU A N 1
ATOM 632 C CA . GLU A 1 88 ? -5.537 -9.324 26.314 1.00 85.62 88 GLU A CA 1
ATOM 633 C C . GLU A 1 88 ? -5.174 -8.307 27.420 1.00 85.62 88 GLU A C 1
ATOM 635 O O . GLU A 1 88 ? -4.147 -8.450 28.084 1.00 85.62 88 GLU A O 1
ATOM 640 N N . ASP A 1 89 ? -5.966 -7.238 27.563 1.00 86.81 89 ASP A N 1
ATOM 641 C CA . ASP A 1 89 ? -5.740 -6.123 28.506 1.00 86.81 89 ASP A CA 1
ATOM 642 C C . ASP A 1 89 ? -4.400 -5.364 28.350 1.00 86.81 89 ASP A C 1
ATOM 644 O O . ASP A 1 89 ? -3.842 -4.809 29.304 1.00 86.81 89 ASP A O 1
ATOM 648 N N . ALA A 1 90 ? -3.863 -5.293 27.127 1.00 87.00 90 ALA A N 1
ATOM 649 C CA . ALA A 1 90 ? -2.625 -4.565 26.853 1.00 87.00 90 ALA A CA 1
ATOM 650 C C . ALA A 1 90 ? -2.772 -3.040 27.036 1.00 87.00 90 ALA A C 1
ATOM 652 O O . ALA A 1 90 ? -3.659 -2.396 26.478 1.00 87.00 90 ALA A O 1
ATOM 653 N N . SER A 1 91 ? -1.817 -2.429 27.747 1.00 92.19 91 SER A N 1
ATOM 654 C CA . SER A 1 91 ? -1.712 -0.963 27.821 1.00 92.19 91 SER A CA 1
ATOM 655 C C . SER A 1 91 ? -1.433 -0.340 26.445 1.00 92.19 91 SER A C 1
ATOM 657 O O . SER A 1 91 ? -0.776 -0.950 25.600 1.00 92.19 91 SER A O 1
ATOM 659 N N . GLN A 1 92 ? -1.819 0.922 26.240 1.00 92.00 92 GLN A N 1
ATOM 660 C CA . GLN A 1 92 ? -1.577 1.645 24.981 1.00 92.00 92 GLN A CA 1
ATOM 661 C C . GLN A 1 92 ? -0.099 1.657 24.561 1.00 92.00 92 GLN A C 1
ATOM 663 O O . GLN A 1 92 ? 0.219 1.508 23.383 1.00 92.00 92 GLN A O 1
ATOM 668 N N . ARG A 1 93 ? 0.829 1.746 25.525 1.00 91.06 93 ARG A N 1
ATOM 669 C CA . ARG A 1 93 ? 2.271 1.633 25.253 1.00 91.06 93 ARG A CA 1
ATOM 670 C C . ARG A 1 93 ? 2.633 0.266 24.665 1.00 91.06 93 ARG A C 1
ATOM 672 O O . ARG A 1 93 ? 3.473 0.192 23.775 1.00 91.06 93 ARG A O 1
ATOM 679 N N . SER A 1 94 ? 2.007 -0.797 25.166 1.00 88.88 94 SER A N 1
ATOM 680 C CA . SER A 1 94 ? 2.203 -2.161 24.672 1.00 88.88 94 SER A CA 1
ATOM 681 C C . SER A 1 94 ? 1.627 -2.346 23.269 1.00 88.88 94 SER A C 1
ATOM 683 O O . SER A 1 94 ? 2.251 -3.019 22.457 1.00 88.88 94 SER A O 1
ATOM 685 N N . LEU A 1 95 ? 0.477 -1.735 22.965 1.00 91.31 95 LEU A N 1
ATOM 686 C CA . LEU A 1 95 ? -0.130 -1.790 21.630 1.00 91.31 95 LEU A CA 1
ATOM 687 C C . LEU A 1 95 ? 0.748 -1.097 20.582 1.00 91.31 95 LEU A C 1
ATOM 689 O O . LEU A 1 95 ? 1.042 -1.680 19.542 1.00 91.31 95 LEU A O 1
ATOM 693 N N . LEU A 1 96 ? 1.244 0.105 20.886 1.00 91.75 96 LEU A N 1
ATOM 694 C CA . LEU A 1 96 ? 2.155 0.826 19.990 1.00 91.75 96 LEU A CA 1
ATOM 695 C C . LEU A 1 96 ? 3.463 0.053 19.765 1.00 91.75 96 LEU A C 1
ATOM 697 O O . LEU A 1 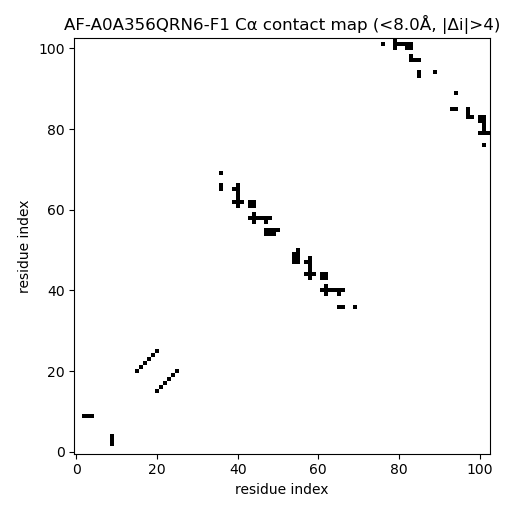96 ? 3.956 -0.016 18.642 1.00 91.75 96 LEU A O 1
ATOM 701 N N . ALA A 1 97 ? 4.001 -0.570 20.818 1.00 89.94 97 ALA A N 1
ATOM 702 C CA . ALA A 1 97 ? 5.193 -1.405 20.709 1.00 89.94 97 ALA A CA 1
ATOM 703 C C . ALA A 1 97 ? 4.960 -2.671 19.865 1.00 89.94 97 ALA A C 1
ATOM 705 O O . ALA A 1 97 ? 5.877 -3.112 19.180 1.00 89.94 97 ALA A O 1
ATOM 706 N N . ALA A 1 98 ? 3.753 -3.243 19.897 1.00 91.38 98 ALA A N 1
ATOM 707 C CA . ALA A 1 98 ? 3.395 -4.417 19.105 1.00 91.38 98 ALA A CA 1
ATOM 708 C C . ALA A 1 98 ? 3.184 -4.101 17.616 1.00 91.38 98 ALA A C 1
ATOM 710 O O . ALA A 1 98 ? 3.455 -4.959 16.778 1.00 91.38 98 ALA A O 1
ATOM 711 N N . LEU A 1 99 ? 2.733 -2.886 17.284 1.00 89.88 99 LEU A N 1
ATOM 712 C CA . LEU A 1 99 ? 2.563 -2.431 15.900 1.00 89.88 99 LEU A CA 1
ATOM 713 C C . LEU A 1 99 ? 3.893 -2.076 15.224 1.00 89.88 99 LEU A C 1
ATOM 715 O O . LEU A 1 99 ? 4.060 -2.355 14.043 1.00 89.88 99 LEU A O 1
ATOM 719 N N . ALA A 1 100 ? 4.849 -1.513 15.970 1.00 89.12 100 ALA A N 1
ATOM 720 C CA . ALA A 1 100 ? 6.153 -1.093 15.449 1.00 89.12 100 ALA A CA 1
ATOM 721 C C . ALA A 1 100 ? 6.916 -2.145 14.607 1.00 89.12 100 ALA A C 1
ATOM 723 O O . ALA A 1 100 ? 7.463 -1.758 13.584 1.00 89.12 100 ALA A O 1
ATOM 724 N N . PRO A 1 101 ? 6.986 -3.442 14.972 1.00 85.06 101 PRO A N 1
ATOM 725 C CA . PRO A 1 101 ? 7.664 -4.448 14.148 1.00 85.06 101 PRO A CA 1
ATOM 726 C C . PRO A 1 101 ? 6.909 -4.849 12.869 1.00 85.06 101 PRO A C 1
ATOM 728 O O . PRO A 1 101 ? 7.489 -5.542 12.035 1.00 85.06 101 PRO A O 1
ATOM 731 N N . GLY A 1 102 ? 5.629 -4.486 12.732 1.00 79.12 102 GLY A N 1
ATOM 732 C CA . GLY A 1 102 ? 4.816 -4.767 11.542 1.00 79.12 102 GLY A CA 1
ATOM 733 C C . GLY A 1 102 ? 4.835 -3.658 10.485 1.00 79.12 102 GLY A C 1
ATOM 734 O O . GLY A 1 102 ? 4.228 -3.840 9.430 1.00 79.12 102 GLY A O 1
ATOM 735 N N . VAL A 1 103 ? 5.498 -2.534 10.776 1.00 77.31 103 VAL A N 1
ATOM 736 C CA . VAL A 1 103 ? 5.671 -1.357 9.907 1.00 77.31 103 VAL A CA 1
ATOM 737 C C . VAL A 1 103 ? 7.119 -1.294 9.437 1.00 77.31 103 VAL A C 1
ATOM 739 O O . VAL A 1 103 ? 7.325 -1.029 8.234 1.00 77.31 103 VAL A O 1
#

Solvent-accessible surface area (backbone atoms only — not comparable to full-atom values): 5675 Å² total; per-residue (Å²): 114,88,78,37,88,86,46,84,58,43,65,54,47,62,49,41,50,51,51,46,66,45,51,43,47,51,50,53,52,48,50,53,53,54,48,54,37,51,53,50,16,52,51,32,29,61,74,32,71,57,91,48,76,69,25,50,54,46,19,53,51,33,38,46,47,46,54,51,52,50,54,52,48,53,55,52,48,59,55,21,53,72,64,41,63,86,64,88,93,59,51,71,71,54,52,55,60,28,47,57,76,40,110

Radius of gyration: 21.93 Å; Cα contacts (8 Å, |Δi|>4): 58; chains: 1; bounding box: 49×24×60 Å

Nearest PDB structures (foldseek):
  6t80-assembly1_A  TM=4.404E-01  e=6.290E+00  Homo sapiens
  7exe-assembly1_A  TM=3.119E-01  e=5.631E+00  Mus musculus

Secondary structure (DSSP, 8-state):
-TT-TTSTTHHHHHHHIIIIIIIIHHHHHHHHHHHHHHHHHHHHHHHT---SHHHHHHHHHHHHHHHHHHHHHHHHHHHHHHH----TT--HHHHHHHHGGG-

pLDDT: mean 93.62, std 4.37, range [77.31, 98.19]

Foldseek 3Di:
DVLDPPDPCSVVVVVCCCVCVPVVVVVVVVCVLVVVLQVQLVVQLVVLVDDDPVSVVSNVCSNCVSVVVVVVVVVLLVVLVVQQDDDPPDDPVRNVVSCVSSD

Sequence (103 aa):
PEDDARNPATIADNVGDNVGDVAGMGADLYESYCGSILATAALGVAAFSGVSDKDYFMQLSALFLPILIAAAGIGLSVWGIWQVKTQEDASQRSLLAALAPGV